Protein AF-A0A520GUH3-F1 (afdb_monomer_lite)

Sequence (65 aa):
MEPFNIKIGYGEKEVTLTILPIEAGYYKVIYYGAILGAVCYDEPSSCWQAVPSEAIEPGDLPLFK

Radius of gyration: 12.86 Å; chains: 1; bounding box: 25×32×34 Å

Foldseek 3Di:
DDKDWDWDDDPVDIWIWIWADDDVQKTFTDGPFDGPFIWGQDPVVRDIDTDPPVPPDDDGDPDDD

pLDDT: mean 80.52, std 11.43, range [39.81, 91.31]

Structure (mmCIF, N/CA/C/O backbone):
data_AF-A0A520GUH3-F1
#
_entry.id   AF-A0A520GUH3-F1
#
loop_
_atom_site.group_PDB
_atom_site.id
_atom_site.type_symbol
_atom_site.label_atom_id
_atom_site.label_alt_id
_atom_site.label_comp_id
_atom_site.label_asym_id
_atom_site.label_entity_id
_atom_site.label_seq_id
_atom_site.pdbx_PDB_ins_code
_atom_site.Cartn_x
_atom_site.Cartn_y
_atom_site.Cartn_z
_atom_site.occupancy
_atom_site.B_iso_or_equiv
_atom_site.auth_seq_id
_atom_site.auth_comp_id
_atom_site.auth_asym_id
_atom_site.auth_atom_id
_atom_site.pdbx_PDB_model_num
ATOM 1 N N . MET A 1 1 ? 10.769 -8.146 -2.777 1.00 79.19 1 MET A N 1
ATOM 2 C CA . MET A 1 1 ? 10.598 -8.298 -1.314 1.00 79.19 1 MET A CA 1
ATOM 3 C C . MET A 1 1 ? 9.327 -9.085 -1.081 1.00 79.19 1 MET A C 1
ATOM 5 O O . MET A 1 1 ? 8.413 -8.941 -1.881 1.00 79.19 1 MET A O 1
ATOM 9 N N . GLU A 1 2 ? 9.275 -9.883 -0.019 1.00 87.44 2 GLU A N 1
ATOM 10 C CA . GLU A 1 2 ? 8.041 -10.564 0.385 1.00 87.44 2 GLU A CA 1
ATOM 11 C C . GLU A 1 2 ? 7.072 -9.575 1.062 1.00 87.44 2 GLU A C 1
ATOM 13 O O . GLU A 1 2 ? 7.537 -8.619 1.699 1.00 87.44 2 GLU A O 1
ATOM 18 N N . PRO A 1 3 ? 5.747 -9.772 0.947 1.00 90.00 3 PRO A N 1
ATOM 19 C CA . PRO A 1 3 ? 4.767 -9.002 1.705 1.00 90.00 3 PRO A CA 1
ATOM 20 C C . PRO A 1 3 ? 4.973 -9.154 3.217 1.00 90.00 3 PRO A C 1
ATOM 22 O O . PRO A 1 3 ? 5.328 -10.227 3.705 1.00 90.00 3 PRO A O 1
ATOM 25 N N . PHE A 1 4 ? 4.708 -8.093 3.977 1.00 91.12 4 PHE A N 1
A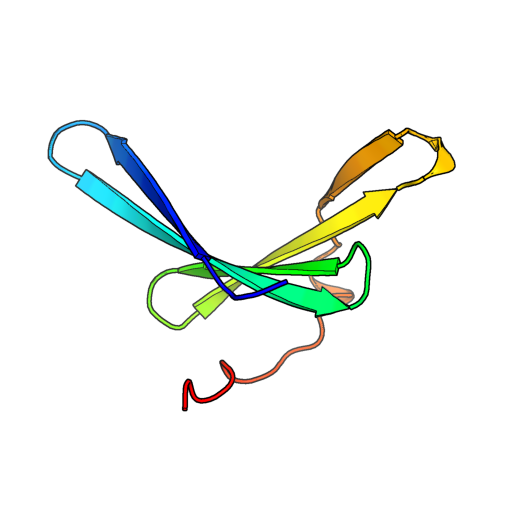TOM 26 C CA . PHE A 1 4 ? 4.813 -8.121 5.438 1.00 91.12 4 PHE A CA 1
ATOM 27 C C . PHE A 1 4 ? 3.754 -7.239 6.101 1.00 91.12 4 PHE A C 1
ATOM 29 O O . PHE A 1 4 ? 3.188 -6.339 5.482 1.00 91.12 4 PHE A O 1
ATOM 36 N N . ASN A 1 5 ? 3.488 -7.501 7.380 1.00 89.25 5 ASN A N 1
ATOM 37 C CA . ASN A 1 5 ? 2.489 -6.770 8.152 1.00 89.25 5 ASN A CA 1
ATOM 38 C C . ASN A 1 5 ? 3.147 -5.817 9.151 1.00 89.25 5 ASN A C 1
ATOM 40 O O . ASN A 1 5 ? 4.094 -6.187 9.844 1.00 89.25 5 ASN A O 1
ATOM 44 N N . ILE A 1 6 ? 2.582 -4.619 9.276 1.00 89.75 6 ILE A N 1
ATOM 45 C CA . ILE A 1 6 ? 2.866 -3.672 10.351 1.00 89.75 6 ILE A CA 1
ATOM 46 C C . ILE A 1 6 ? 1.656 -3.661 11.281 1.00 89.75 6 ILE A C 1
ATOM 48 O O . ILE A 1 6 ? 0.532 -3.394 10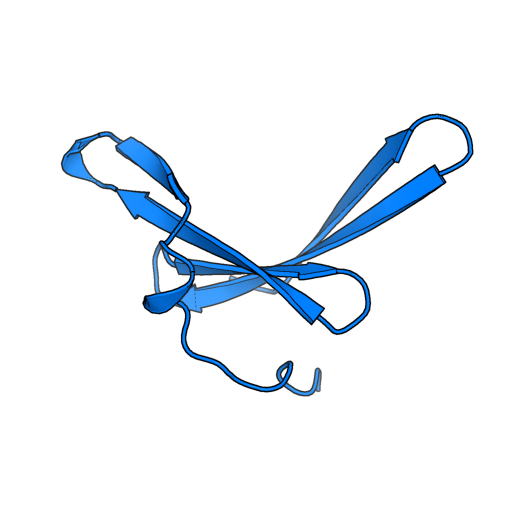.852 1.00 89.75 6 ILE A O 1
ATOM 52 N N . LYS A 1 7 ? 1.889 -3.949 12.561 1.00 87.44 7 LYS A N 1
ATOM 53 C CA . LYS A 1 7 ? 0.867 -3.869 13.606 1.00 87.44 7 LYS A CA 1
ATOM 54 C C . LYS A 1 7 ? 1.040 -2.574 14.385 1.00 87.44 7 LYS A C 1
ATOM 56 O O . LYS A 1 7 ? 2.103 -2.331 14.950 1.00 87.44 7 LYS A O 1
ATOM 61 N N . ILE A 1 8 ? -0.000 -1.752 14.406 1.00 84.50 8 ILE A N 1
ATOM 62 C CA . ILE A 1 8 ? -0.035 -0.467 15.100 1.00 84.50 8 ILE A CA 1
ATOM 63 C C . ILE A 1 8 ? -1.108 -0.567 16.183 1.00 84.50 8 ILE A C 1
ATOM 65 O O . ILE A 1 8 ? -2.293 -0.683 15.879 1.00 84.50 8 ILE A O 1
ATOM 69 N N . GLY A 1 9 ? -0.695 -0.550 17.448 1.00 79.44 9 GLY A N 1
ATOM 70 C CA . GLY A 1 9 ? -1.610 -0.563 18.589 1.00 79.44 9 GLY A CA 1
ATOM 71 C C . GLY A 1 9 ? -1.923 0.846 19.094 1.00 79.44 9 GLY A C 1
ATOM 72 O O . GLY A 1 9 ? -1.012 1.647 19.295 1.00 79.44 9 GLY A O 1
ATOM 73 N N . TYR A 1 10 ? -3.199 1.133 19.356 1.00 63.12 10 TYR A N 1
ATOM 74 C CA . TYR A 1 10 ? -3.654 2.273 20.155 1.00 63.12 10 TYR A CA 1
ATOM 75 C C . TYR A 1 10 ? -4.629 1.788 21.239 1.00 63.12 10 TYR A C 1
ATOM 77 O O . TYR A 1 10 ? -5.818 1.578 20.985 1.00 63.12 10 TYR A O 1
ATOM 85 N N . GLY A 1 11 ? -4.123 1.588 22.459 1.00 70.19 11 GLY A N 1
ATOM 86 C CA . GLY A 1 11 ? -4.905 1.000 23.551 1.00 70.19 11 GLY A CA 1
ATOM 87 C C . GLY A 1 11 ? -5.396 -0.407 23.190 1.00 70.19 11 GLY A C 1
ATOM 88 O O . GLY A 1 11 ? -4.598 -1.252 22.801 1.00 70.19 11 GLY A O 1
ATOM 89 N N . GLU A 1 12 ? -6.707 -0.645 23.272 1.00 73.00 12 GLU A N 1
ATOM 90 C CA . GLU A 1 12 ? -7.334 -1.923 22.883 1.00 73.00 12 GLU A CA 1
ATOM 91 C C . GLU A 1 12 ? -7.514 -2.099 21.363 1.00 73.00 12 GLU A C 1
ATOM 93 O O . GLU A 1 12 ? -7.968 -3.147 20.906 1.00 73.00 12 GLU A O 1
ATOM 98 N N . LYS A 1 13 ? -7.192 -1.082 20.555 1.00 70.00 13 LYS A N 1
ATOM 99 C CA . LYS A 1 13 ? -7.385 -1.124 19.102 1.00 70.00 13 LYS A CA 1
ATOM 100 C C . LYS A 1 13 ? -6.068 -1.458 18.412 1.00 70.00 13 LYS A C 1
ATOM 102 O O . LYS A 1 13 ? -5.177 -0.616 18.333 1.00 70.00 13 LYS A O 1
ATOM 107 N N . GLU A 1 14 ? -5.958 -2.677 17.893 1.00 82.25 14 GLU A N 1
ATOM 108 C CA . GLU A 1 14 ? -4.874 -3.077 16.990 1.00 82.25 14 GLU A CA 1
ATOM 109 C C . GLU A 1 14 ? -5.304 -2.839 15.534 1.00 82.25 14 GLU A C 1
ATOM 111 O O . GLU A 1 14 ? -6.331 -3.340 15.075 1.00 82.25 14 GLU A O 1
ATOM 116 N N . VAL A 1 15 ? -4.505 -2.067 14.801 1.00 83.25 15 VAL A N 1
ATOM 117 C CA . VAL A 1 15 ? -4.606 -1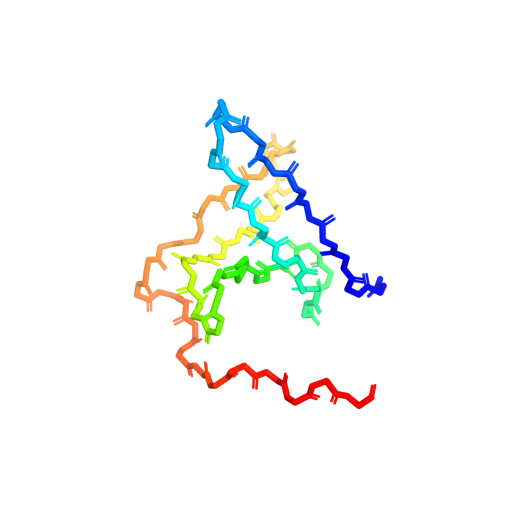.897 13.351 1.00 83.25 15 VAL A CA 1
ATOM 118 C C . VAL A 1 15 ? -3.498 -2.718 12.707 1.00 83.25 15 VAL A C 1
ATOM 120 O O . VAL A 1 15 ? -2.324 -2.544 13.026 1.00 83.25 15 VAL A O 1
ATOM 123 N N . THR A 1 16 ? -3.863 -3.607 11.785 1.00 87.00 16 THR A N 1
ATOM 124 C CA . THR A 1 16 ? -2.894 -4.316 10.942 1.00 87.00 16 THR A CA 1
ATOM 125 C C . THR A 1 16 ? -2.903 -3.700 9.551 1.00 87.00 16 THR A C 1
ATOM 127 O O . THR A 1 16 ? -3.954 -3.625 8.914 1.00 87.00 16 THR A O 1
ATOM 130 N N . LEU A 1 17 ? -1.730 -3.266 9.093 1.00 87.38 17 LEU A N 1
ATOM 131 C CA . LEU A 1 17 ? -1.489 -2.822 7.726 1.00 87.38 17 LEU A CA 1
ATOM 132 C C . LEU A 1 17 ? -0.634 -3.863 7.008 1.00 87.38 17 LEU A C 1
ATOM 134 O O . LEU A 1 17 ? 0.414 -4.253 7.522 1.00 87.38 17 LEU A O 1
ATOM 138 N N . THR A 1 18 ? -1.048 -4.279 5.818 1.00 90.06 18 THR A N 1
ATOM 139 C CA . THR A 1 18 ? -0.233 -5.133 4.950 1.00 90.06 18 THR A CA 1
ATOM 140 C C . THR A 1 18 ? 0.509 -4.263 3.946 1.00 90.06 18 THR A C 1
ATOM 142 O O . THR A 1 18 ? -0.102 -3.468 3.230 1.00 90.06 18 THR A O 1
ATOM 145 N N . ILE A 1 19 ? 1.831 -4.422 3.906 1.00 91.31 19 ILE A N 1
ATOM 146 C CA . ILE A 1 19 ? 2.718 -3.770 2.950 1.00 91.31 19 ILE A CA 1
ATOM 147 C C . ILE A 1 19 ? 2.991 -4.758 1.825 1.00 91.31 19 ILE A C 1
ATOM 149 O O . ILE A 1 19 ? 3.620 -5.799 2.033 1.00 91.31 19 ILE A O 1
ATOM 153 N N . LEU A 1 20 ? 2.494 -4.428 0.636 1.00 90.69 20 LEU A N 1
ATOM 154 C CA . LEU A 1 20 ? 2.622 -5.250 -0.558 1.00 90.69 20 LEU A CA 1
ATOM 155 C C . LEU A 1 20 ? 3.565 -4.568 -1.562 1.00 90.69 20 LEU A C 1
ATOM 157 O O . LEU A 1 20 ? 3.185 -3.551 -2.151 1.00 90.69 20 LEU A O 1
ATOM 161 N N . PRO A 1 21 ? 4.769 -5.114 -1.784 1.00 91.12 21 PRO A N 1
ATOM 162 C CA . PRO A 1 21 ? 5.658 -4.653 -2.846 1.00 91.12 21 PRO A CA 1
ATOM 163 C C . PRO A 1 21 ? 5.068 -5.013 -4.216 1.00 91.12 21 PRO A C 1
ATOM 165 O O . PRO A 1 21 ? 4.710 -6.171 -4.427 1.00 91.12 21 PRO A O 1
ATOM 168 N N . ILE A 1 22 ? 4.982 -4.053 -5.143 1.00 87.50 22 ILE A N 1
ATOM 169 C CA . ILE A 1 22 ? 4.587 -4.327 -6.542 1.00 87.50 22 ILE A CA 1
ATOM 170 C C . ILE A 1 22 ? 5.813 -4.239 -7.451 1.00 87.50 22 ILE A C 1
ATOM 172 O O . ILE A 1 22 ? 6.100 -5.172 -8.192 1.00 87.50 22 ILE A O 1
ATOM 176 N N . GLU A 1 23 ? 6.580 -3.153 -7.329 1.00 86.94 23 GLU A N 1
ATOM 177 C CA . GLU A 1 23 ? 7.803 -2.895 -8.095 1.00 86.94 23 GLU A CA 1
ATOM 178 C C . GLU A 1 23 ? 8.872 -2.258 -7.193 1.00 86.94 23 GLU A C 1
ATOM 180 O O . GLU A 1 23 ? 8.624 -1.947 -6.023 1.00 86.94 23 GLU A O 1
ATOM 185 N N . ALA A 1 24 ? 10.088 -2.076 -7.714 1.00 85.62 24 ALA A N 1
ATOM 186 C CA . ALA A 1 24 ? 11.170 -1.448 -6.963 1.00 85.62 24 ALA A CA 1
ATOM 187 C C . ALA A 1 24 ? 10.774 -0.024 -6.532 1.00 85.62 24 ALA A C 1
ATOM 189 O O . ALA A 1 24 ? 10.518 0.835 -7.366 1.00 85.62 24 ALA A O 1
ATOM 190 N N . GLY A 1 25 ? 10.712 0.214 -5.219 1.00 84.81 25 GLY A N 1
ATOM 191 C CA . GLY A 1 25 ? 10.352 1.526 -4.674 1.00 84.81 25 GLY A CA 1
ATOM 192 C C . GLY A 1 25 ? 8.848 1.831 -4.631 1.00 84.81 25 GLY A C 1
ATOM 193 O O . GLY A 1 25 ? 8.495 2.913 -4.169 1.00 84.81 25 GLY A O 1
ATOM 194 N N . TYR A 1 26 ? 7.966 0.901 -5.026 1.0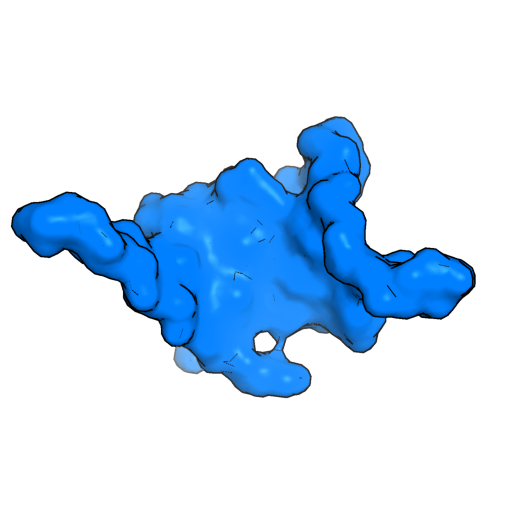0 86.75 26 TYR A N 1
ATOM 195 C CA . TYR A 1 26 ? 6.512 1.106 -5.027 1.00 86.75 26 TYR A CA 1
ATOM 196 C C . TYR A 1 26 ? 5.759 0.038 -4.222 1.00 86.75 26 TYR A C 1
ATOM 198 O O . TYR A 1 26 ? 5.884 -1.170 -4.461 1.00 86.75 26 TYR A O 1
ATOM 206 N N . TYR A 1 27 ? 4.935 0.499 -3.275 1.00 90.06 27 TYR A N 1
ATOM 207 C CA . TYR A 1 27 ? 4.260 -0.355 -2.301 1.00 90.06 27 TYR A CA 1
ATOM 208 C C . TYR A 1 27 ? 2.794 0.048 -2.138 1.00 90.06 27 TYR A C 1
ATOM 210 O O . TYR A 1 27 ? 2.466 1.227 -1.975 1.00 90.06 27 TYR A O 1
ATOM 218 N N . LYS A 1 28 ? 1.910 -0.954 -2.108 1.00 87.38 28 LYS A N 1
ATOM 219 C CA . LYS A 1 28 ? 0.507 -0.785 -1.710 1.00 87.38 28 LYS A CA 1
ATOM 220 C C . LYS A 1 28 ? 0.370 -0.974 -0.199 1.00 87.38 28 LYS A C 1
ATOM 222 O O . LYS A 1 28 ? 0.950 -1.906 0.364 1.00 87.38 28 LYS A O 1
ATOM 227 N N . VAL A 1 29 ? -0.418 -0.107 0.442 1.00 87.00 29 VAL A N 1
ATOM 228 C CA . VAL A 1 29 ? -0.734 -0.172 1.878 1.00 87.00 29 VAL A CA 1
ATOM 229 C C . VAL A 1 29 ? -2.197 -0.575 2.050 1.00 87.00 29 VAL A C 1
ATOM 231 O O . VAL A 1 29 ? -3.110 0.131 1.611 1.00 87.00 29 VAL A O 1
ATOM 234 N N . ILE A 1 30 ? -2.419 -1.730 2.676 1.00 85.06 30 ILE A N 1
ATOM 235 C CA . ILE A 1 30 ? -3.721 -2.410 2.713 1.00 85.06 30 ILE A CA 1
ATOM 236 C C . ILE A 1 30 ? -4.229 -2.527 4.157 1.00 85.06 30 ILE A C 1
ATOM 238 O O . ILE A 1 30 ? -3.478 -2.928 5.045 1.00 85.06 30 ILE A O 1
ATOM 242 N N . TYR A 1 31 ? -5.515 -2.245 4.379 1.00 82.81 31 TYR A N 1
ATOM 243 C CA . TYR A 1 31 ? -6.226 -2.403 5.655 1.00 82.81 31 TYR A CA 1
ATOM 244 C C . TYR A 1 31 ? -7.533 -3.176 5.439 1.00 82.81 31 TYR A C 1
ATOM 246 O O . TYR A 1 31 ? -8.361 -2.763 4.631 1.00 82.81 31 TYR A O 1
ATOM 254 N N . TYR A 1 32 ? -7.717 -4.300 6.146 1.00 71.31 32 TYR A N 1
ATOM 255 C CA . TYR A 1 32 ? -8.912 -5.170 6.084 1.00 71.31 32 TYR A CA 1
ATOM 256 C C . TYR A 1 32 ? -9.507 -5.373 4.683 1.00 71.31 32 TYR A C 1
ATOM 258 O O . TYR A 1 32 ? -10.708 -5.218 4.480 1.00 71.31 32 TYR A O 1
ATOM 266 N N . GLY A 1 33 ? -8.689 -5.722 3.695 1.00 63.69 33 GLY A N 1
ATOM 267 C CA . GLY A 1 33 ? -9.235 -5.999 2.369 1.00 63.69 33 GLY A CA 1
ATOM 268 C C . GLY A 1 33 ? -9.254 -4.802 1.410 1.00 63.69 33 GLY A C 1
ATOM 269 O O . GLY A 1 33 ? -9.523 -4.988 0.230 1.00 63.69 33 GLY A O 1
ATOM 270 N N . ALA A 1 34 ? -8.968 -3.588 1.888 1.00 63.78 34 ALA A N 1
ATOM 271 C CA . ALA A 1 34 ? -9.046 -2.361 1.100 1.00 63.78 34 ALA A CA 1
ATOM 272 C C . ALA A 1 34 ? -7.681 -1.669 0.982 1.00 63.78 34 ALA A C 1
ATOM 274 O O . ALA A 1 34 ? -6.911 -1.607 1.944 1.00 63.78 34 ALA A O 1
ATOM 275 N N . ILE A 1 35 ? -7.388 -1.118 -0.198 1.00 71.06 35 ILE A N 1
ATOM 276 C CA . ILE A 1 35 ? -6.238 -0.229 -0.400 1.00 71.06 35 ILE A CA 1
ATOM 277 C C . ILE A 1 35 ? -6.587 1.122 0.231 1.00 71.06 35 ILE A C 1
ATOM 279 O O . ILE A 1 35 ? -7.539 1.773 -0.191 1.00 71.06 35 ILE A O 1
ATOM 283 N N . LEU A 1 36 ? -5.821 1.543 1.241 1.00 77.00 36 LEU A N 1
ATOM 284 C CA . LEU A 1 36 ? -5.966 2.880 1.837 1.00 77.00 36 LEU A CA 1
ATOM 285 C C . LEU A 1 36 ? -5.180 3.941 1.066 1.00 77.00 36 LEU A C 1
ATOM 287 O O . LEU A 1 36 ? -5.526 5.118 1.101 1.00 77.00 36 LEU A O 1
ATOM 291 N N . GLY A 1 37 ? -4.103 3.526 0.405 1.00 83.69 37 GLY A N 1
ATOM 292 C CA . GLY A 1 37 ? -3.203 4.408 -0.316 1.00 83.69 37 GLY A CA 1
ATOM 293 C C . GLY A 1 37 ? -1.991 3.659 -0.864 1.00 83.69 37 GLY A C 1
ATOM 294 O O . GLY A 1 37 ? -1.811 2.459 -0.625 1.00 83.69 37 GLY A O 1
ATOM 295 N N . ALA A 1 38 ? -1.141 4.386 -1.579 1.00 85.25 38 ALA A N 1
ATOM 296 C CA . ALA A 1 38 ? 0.153 3.905 -2.041 1.00 85.25 38 ALA A CA 1
ATOM 297 C C . ALA A 1 38 ? 1.244 4.917 -1.686 1.00 85.25 38 ALA A C 1
ATOM 299 O O . ALA A 1 38 ? 0.981 6.117 -1.558 1.00 85.25 38 ALA A O 1
ATOM 300 N N . VAL A 1 39 ? 2.467 4.420 -1.528 1.00 89.56 39 VAL A N 1
ATOM 301 C CA . VAL A 1 39 ? 3.659 5.251 -1.347 1.00 89.56 39 VAL A CA 1
ATOM 302 C C . VAL A 1 39 ? 4.709 4.875 -2.381 1.00 89.56 39 VAL A C 1
ATOM 304 O O . VAL A 1 39 ? 4.858 3.703 -2.736 1.00 89.56 39 VAL A O 1
ATOM 307 N N . CYS A 1 40 ? 5.436 5.883 -2.848 1.00 89.38 40 CYS A N 1
ATOM 308 C CA . CYS A 1 40 ? 6.560 5.726 -3.758 1.00 89.38 40 CYS A CA 1
ATOM 309 C C . CYS A 1 40 ? 7.803 6.357 -3.130 1.00 89.38 40 CYS A C 1
ATOM 311 O O . CYS A 1 40 ? 7.707 7.371 -2.431 1.00 89.38 40 CYS A O 1
ATOM 313 N N . TYR A 1 41 ? 8.957 5.741 -3.351 1.00 88.19 41 TYR A N 1
ATOM 314 C CA . TYR A 1 41 ? 10.229 6.321 -2.952 1.00 88.19 41 TYR A CA 1
ATOM 315 C C . TYR A 1 41 ? 10.696 7.327 -4.004 1.00 88.19 41 TYR A C 1
ATOM 317 O O . TYR A 1 41 ? 10.897 6.970 -5.163 1.00 88.19 41 TYR A O 1
ATOM 325 N N . ASP A 1 42 ? 10.878 8.579 -3.593 1.00 88.81 42 ASP A N 1
ATOM 326 C CA . ASP A 1 42 ? 11.403 9.642 -4.444 1.00 88.81 42 ASP A CA 1
ATOM 327 C C . ASP A 1 42 ? 12.927 9.722 -4.276 1.00 88.81 42 ASP A C 1
ATOM 329 O O . ASP A 1 42 ? 13.423 10.194 -3.250 1.00 88.81 42 ASP A O 1
ATOM 333 N N . GLU A 1 43 ? 13.681 9.237 -5.268 1.00 84.25 43 GLU A N 1
ATOM 334 C CA . GLU A 1 43 ? 15.151 9.242 -5.227 1.00 84.25 43 GLU A CA 1
ATOM 335 C C . GLU A 1 43 ? 15.757 10.649 -5.036 1.00 84.25 43 GLU A C 1
ATOM 337 O O . GLU A 1 43 ? 16.581 10.802 -4.127 1.00 84.25 43 GLU A O 1
ATOM 342 N N . PRO A 1 44 ? 15.350 11.688 -5.801 1.00 84.50 44 PRO A N 1
ATOM 343 C CA . PRO A 1 44 ? 15.828 13.060 -5.625 1.00 84.50 44 PRO A CA 1
ATOM 344 C C . PRO A 1 44 ? 15.764 13.597 -4.193 1.00 84.50 44 PRO A C 1
ATOM 346 O O . PRO A 1 44 ? 16.698 14.262 -3.746 1.00 84.50 44 PRO A O 1
ATOM 349 N N . SER A 1 45 ? 14.673 13.328 -3.473 1.00 85.25 45 SER A N 1
ATOM 350 C CA . SER A 1 45 ? 14.490 13.793 -2.093 1.00 85.25 45 SER A CA 1
ATOM 351 C C . SER A 1 45 ? 14.866 12.749 -1.039 1.00 85.25 45 SER A C 1
ATOM 353 O O . SER A 1 45 ? 14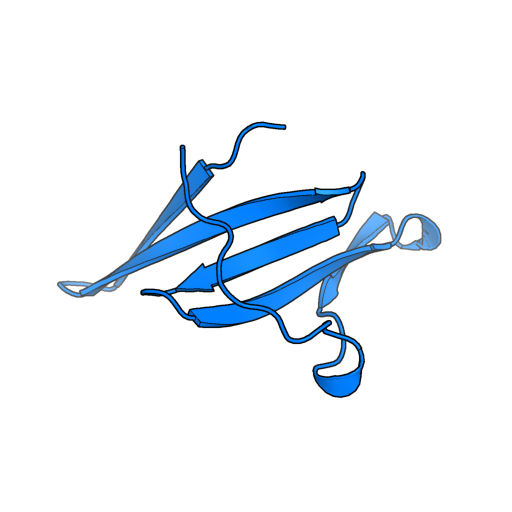.892 13.064 0.151 1.00 85.25 45 SER A O 1
ATOM 355 N N . SER A 1 46 ? 15.182 11.520 -1.463 1.00 87.56 46 SER A N 1
ATOM 356 C CA . SER A 1 46 ? 15.467 10.368 -0.602 1.00 87.56 46 SER A CA 1
ATOM 357 C C . SER A 1 46 ? 14.407 10.153 0.487 1.00 87.56 46 SER A C 1
ATOM 359 O O . SER A 1 46 ? 14.719 9.829 1.636 1.00 87.56 46 SER A O 1
ATOM 361 N N . CYS A 1 47 ? 13.135 10.362 0.137 1.00 87.62 47 CYS A N 1
ATOM 362 C CA . CYS A 1 47 ? 12.016 10.214 1.059 1.00 87.62 47 CYS A CA 1
ATOM 363 C C . CYS A 1 47 ? 10.843 9.453 0.432 1.00 87.62 47 CYS A C 1
ATOM 365 O O . CYS A 1 47 ? 10.696 9.364 -0.785 1.00 87.62 47 CYS A O 1
ATOM 367 N N . TRP A 1 48 ? 9.998 8.890 1.294 1.00 87.00 48 TRP A N 1
ATOM 368 C CA . TRP A 1 48 ? 8.747 8.261 0.885 1.00 87.00 48 TRP A CA 1
ATOM 369 C C . TRP A 1 48 ? 7.657 9.314 0.750 1.00 87.00 48 TRP A C 1
ATOM 371 O O . TRP A 1 48 ? 7.415 10.073 1.690 1.00 87.00 48 TRP A O 1
ATOM 381 N N . GLN A 1 49 ? 6.971 9.323 -0.388 1.00 90.50 49 GLN A N 1
ATOM 382 C CA . GLN A 1 49 ? 5.871 10.243 -0.651 1.00 90.50 49 GLN A CA 1
ATOM 383 C C . GLN A 1 49 ? 4.572 9.481 -0.895 1.00 90.50 49 GLN A C 1
ATOM 385 O O . GLN A 1 49 ? 4.561 8.391 -1.474 1.00 90.50 49 GLN A O 1
ATOM 390 N N . ALA A 1 50 ? 3.466 10.061 -0.430 1.00 89.50 50 ALA A N 1
ATOM 391 C CA . ALA A 1 50 ? 2.136 9.546 -0.713 1.00 89.50 50 ALA A CA 1
ATOM 392 C C . ALA A 1 50 ? 1.807 9.747 -2.197 1.00 89.50 50 ALA A C 1
ATOM 394 O O . ALA A 1 50 ? 2.004 10.832 -2.743 1.00 89.50 50 ALA A O 1
ATOM 395 N N . VAL A 1 51 ? 1.284 8.704 -2.835 1.00 89.75 51 VAL A N 1
ATOM 396 C CA . VAL A 1 51 ? 0.808 8.775 -4.218 1.00 89.75 51 VAL A CA 1
ATOM 397 C C . VAL A 1 51 ? -0.577 9.440 -4.225 1.00 89.75 51 VAL A C 1
ATOM 399 O O . VAL A 1 51 ? -1.428 9.038 -3.425 1.00 89.75 51 VAL A O 1
ATOM 402 N N . PRO A 1 52 ? -0.832 10.434 -5.100 1.00 88.94 52 PRO A N 1
ATOM 403 C CA . PRO A 1 52 ? -2.156 11.038 -5.250 1.00 88.94 52 PRO A CA 1
ATOM 404 C C . PRO A 1 52 ? -3.221 9.987 -5.554 1.00 88.94 52 PRO A C 1
ATOM 406 O O . PRO A 1 52 ? -2.979 9.077 -6.344 1.00 88.94 52 PRO A O 1
ATOM 409 N N . SER A 1 53 ? -4.407 10.120 -4.959 1.00 82.31 53 SER A N 1
ATOM 410 C CA . SER A 1 53 ? -5.471 9.111 -5.045 1.00 82.31 53 SER A CA 1
ATOM 411 C C . SER A 1 53 ? -5.876 8.758 -6.476 1.00 82.31 53 SER A C 1
ATOM 413 O O . SER A 1 53 ? -6.099 7.591 -6.777 1.00 82.31 53 SER A O 1
ATOM 415 N N . GLU A 1 54 ? -5.923 9.745 -7.370 1.00 84.75 54 GLU A N 1
ATOM 416 C CA . GLU A 1 54 ? -6.241 9.584 -8.791 1.00 84.75 54 GLU A CA 1
ATOM 417 C C . GLU A 1 54 ? -5.172 8.825 -9.591 1.00 84.75 54 GLU A C 1
ATOM 419 O O . GLU A 1 54 ? -5.469 8.306 -10.664 1.00 84.75 54 GLU A O 1
ATOM 424 N N . ALA A 1 55 ? -3.944 8.749 -9.075 1.00 83.44 55 ALA A N 1
ATOM 425 C CA . ALA A 1 55 ? -2.826 8.029 -9.680 1.00 83.44 55 ALA A CA 1
ATOM 426 C C . ALA A 1 55 ? -2.651 6.615 -9.097 1.00 83.44 55 ALA A C 1
ATOM 428 O O . ALA A 1 55 ? -1.766 5.873 -9.523 1.00 83.44 55 ALA A O 1
ATOM 429 N N . ILE A 1 56 ? -3.470 6.231 -8.113 1.00 81.94 56 ILE A N 1
ATOM 430 C CA . ILE A 1 56 ? -3.484 4.872 -7.578 1.00 81.94 56 ILE A CA 1
ATOM 431 C C . ILE A 1 56 ? -4.305 4.014 -8.531 1.00 81.94 56 ILE A C 1
ATOM 433 O O . ILE A 1 56 ? -5.513 4.204 -8.648 1.00 81.94 56 ILE A O 1
ATOM 437 N N . GLU A 1 57 ? -3.661 3.050 -9.189 1.00 74.50 57 GLU A N 1
ATOM 438 C CA . GLU A 1 57 ? -4.378 2.102 -10.038 1.00 74.50 57 GLU A CA 1
ATOM 439 C C . GLU A 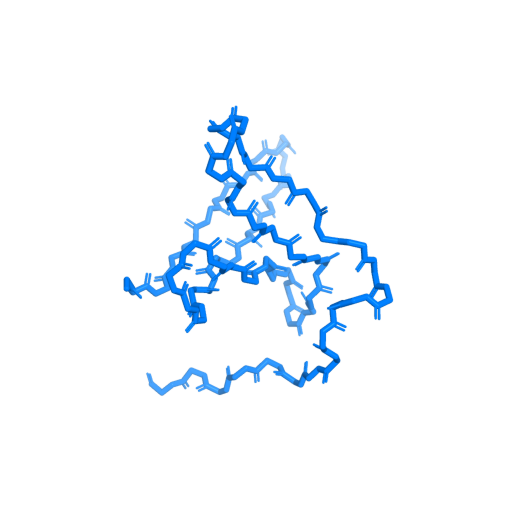1 57 ? -5.424 1.332 -9.214 1.00 74.50 57 GLU A C 1
ATOM 441 O O . GLU A 1 57 ? -5.058 0.595 -8.281 1.00 74.50 57 GLU A O 1
ATOM 446 N N . PRO A 1 58 ? -6.724 1.481 -9.536 1.00 66.06 58 PRO A N 1
ATOM 447 C CA . PRO A 1 58 ? -7.768 0.724 -8.877 1.00 66.06 58 PRO A CA 1
ATOM 448 C C . PRO A 1 58 ? -7.629 -0.746 -9.269 1.00 66.06 58 PRO A C 1
ATOM 450 O O . PRO A 1 58 ? -7.549 -1.097 -10.444 1.00 66.06 58 PRO A O 1
ATOM 453 N N . GLY A 1 59 ? -7.604 -1.620 -8.273 1.00 65.50 59 GLY A N 1
ATOM 454 C CA . GLY A 1 59 ? -7.543 -3.057 -8.483 1.00 65.50 59 GLY A CA 1
ATOM 455 C C . GLY A 1 59 ? -7.920 -3.797 -7.213 1.00 65.50 59 GLY A C 1
ATOM 456 O O . GLY A 1 59 ? -7.753 -3.268 -6.110 1.00 65.50 59 GLY A O 1
ATOM 457 N N . ASP A 1 60 ? -8.428 -5.014 -7.380 1.00 62.31 60 ASP A N 1
ATOM 458 C CA . ASP A 1 60 ? -8.684 -5.910 -6.259 1.00 62.31 60 ASP A CA 1
ATOM 459 C C . ASP A 1 60 ? -7.382 -6.252 -5.538 1.00 62.31 60 ASP A C 1
ATOM 461 O O . ASP A 1 60 ? -6.280 -6.193 -6.101 1.00 62.31 60 ASP A O 1
ATOM 465 N N . LEU A 1 61 ? -7.509 -6.630 -4.267 1.00 61.19 61 LEU A N 1
ATOM 466 C CA . LEU A 1 61 ? -6.373 -7.203 -3.571 1.00 61.19 61 LEU A CA 1
ATOM 467 C C . LEU A 1 61 ? -5.889 -8.440 -4.322 1.00 61.19 61 LEU A C 1
ATOM 469 O O . LEU A 1 61 ? -6.703 -9.309 -4.649 1.00 61.19 61 LEU A O 1
ATOM 473 N N . PRO A 1 62 ? -4.576 -8.562 -4.570 1.00 60.22 62 PRO A N 1
ATOM 474 C CA . PRO A 1 62 ? -4.063 -9.791 -5.129 1.00 60.22 62 PRO A CA 1
ATOM 475 C C . PRO A 1 62 ? -4.400 -10.934 -4.178 1.00 60.22 62 PRO A C 1
ATOM 477 O O . PRO A 1 62 ? -4.239 -10.830 -2.960 1.00 60.22 62 PRO A O 1
ATOM 480 N N . LEU A 1 63 ? -4.891 -12.027 -4.756 1.00 52.19 63 LEU A N 1
ATOM 481 C CA . LEU A 1 63 ? -5.120 -13.261 -4.026 1.00 52.19 63 LEU A CA 1
ATOM 482 C C . LEU A 1 63 ? -3.770 -13.730 -3.479 1.00 52.19 63 LEU A C 1
ATOM 484 O O . LEU A 1 63 ? -2.869 -14.060 -4.252 1.00 52.19 63 LEU A O 1
ATOM 488 N N . PHE A 1 64 ? -3.624 -13.748 -2.155 1.00 51.25 64 PHE A N 1
ATOM 489 C CA . PHE A 1 64 ? -2.505 -14.434 -1.519 1.00 51.25 64 PHE A CA 1
ATOM 490 C C . PHE A 1 64 ? -2.582 -15.921 -1.902 1.00 51.25 64 PHE A C 1
ATOM 492 O O . PHE A 1 64 ? -3.613 -16.558 -1.674 1.00 51.25 64 PHE A O 1
ATOM 499 N N . LYS A 1 65 ? -1.524 -16.451 -2.528 1.00 39.81 65 LYS A N 1
ATOM 500 C CA . LYS A 1 65 ? -1.309 -17.896 -2.690 1.00 39.81 65 LYS A CA 1
ATOM 501 C C . LYS A 1 65 ? -0.412 -18.408 -1.579 1.00 39.81 65 LYS A C 1
ATOM 503 O O . LYS A 1 65 ? 0.542 -17.677 -1.239 1.00 39.81 65 LYS A O 1
#

Secondary structure (DSSP, 8-state):
---EEEEEEETTEEEEEEEEEEETTEEEEEETTEEEEEEEEETTTTEEEEPPGGGS---PPP---